Protein AF-A0A971BLB9-F1 (afdb_monomer_lite)

Secondary structure (DSSP, 8-state):
-HHHHHHHHHHHHHHHHHHHHHHTT--HHHHHHHHHHHHSTTTT--S-HHHHHHHHHHHHHHH-

Radius of gyration: 12.29 Å; chains: 1; bounding box: 26×29×33 Å

pLDDT: mean 76.97, std 7.14, range [54.12, 89.38]

Sequence (64 aa):
MPILLGLAIALTAGLLMTRIMRLLNLPNVTGYLIAGLIIGPFCAKLLSIEIIDALGAITTVALG

Foldseek 3Di:
DLLVVLVVQLVVLLVVLQVVCVVVVHPNVVSNVVSCCCSDCNHVNSQDPVSVVVCVVVVVVVVD

Structure (mmCIF, N/CA/C/O backbone):
data_AF-A0A971BLB9-F1
#
_entry.id   AF-A0A971BLB9-F1
#
loop_
_atom_site.group_PDB
_atom_site.id
_atom_site.type_symbol
_atom_site.label_atom_id
_atom_site.label_alt_id
_atom_site.label_comp_id
_atom_site.label_asym_id
_atom_site.label_entity_id
_atom_site.label_seq_id
_atom_site.pdbx_PDB_ins_code
_atom_site.Cartn_x
_atom_site.Cartn_y
_atom_site.Cartn_z
_atom_site.occupancy
_atom_site.B_iso_or_equiv
_atom_site.auth_seq_id
_atom_site.auth_comp_id
_atom_site.auth_asym_id
_atom_site.auth_atom_id
_atom_site.pdbx_PDB_model_num
ATOM 1 N N . MET A 1 1 ? -1.014 -10.408 -20.468 1.00 54.12 1 MET A N 1
ATOM 2 C CA . MET A 1 1 ? -2.285 -11.128 -20.222 1.00 54.12 1 MET A CA 1
ATOM 3 C C . MET A 1 1 ? -2.617 -11.400 -18.746 1.00 54.12 1 MET A C 1
ATOM 5 O O . MET A 1 1 ? -3.804 -11.363 -18.455 1.00 54.12 1 MET A O 1
ATOM 9 N N . PRO A 1 2 ? -1.677 -11.577 -17.786 1.00 68.38 2 PRO A N 1
ATOM 10 C CA . PRO A 1 2 ? -2.052 -11.724 -16.366 1.00 68.38 2 PRO A CA 1
ATOM 11 C C . PRO A 1 2 ? -2.372 -10.394 -15.651 1.00 68.38 2 PRO A C 1
ATOM 13 O O . PRO A 1 2 ? -3.083 -10.395 -14.654 1.00 68.38 2 PRO A O 1
ATOM 16 N N . ILE A 1 3 ? -1.903 -9.254 -16.175 1.00 73.69 3 ILE A N 1
ATOM 17 C CA . ILE A 1 3 ? -2.073 -7.927 -15.551 1.00 73.69 3 ILE A CA 1
ATOM 18 C C . ILE A 1 3 ? -3.541 -7.488 -15.462 1.00 73.69 3 ILE A C 1
ATOM 20 O O . ILE A 1 3 ? -3.972 -7.055 -14.401 1.00 73.69 3 ILE A O 1
ATOM 24 N N . LEU A 1 4 ? -4.329 -7.642 -16.533 1.00 80.94 4 LEU A N 1
ATOM 25 C CA . LEU A 1 4 ? -5.757 -7.288 -16.523 1.00 80.94 4 LEU A CA 1
ATOM 26 C C . LEU A 1 4 ? -6.554 -8.161 -15.546 1.00 80.94 4 LEU A C 1
ATOM 28 O O . LEU A 1 4 ? -7.439 -7.662 -14.857 1.00 80.94 4 LEU A O 1
ATOM 32 N N . LEU A 1 5 ? -6.210 -9.449 -15.457 1.00 80.31 5 LEU A N 1
ATOM 33 C CA . LEU A 1 5 ? -6.841 -10.381 -14.526 1.00 80.31 5 LEU A CA 1
ATOM 34 C C . LEU A 1 5 ? -6.485 -10.032 -13.072 1.00 80.31 5 LEU A C 1
ATOM 36 O O . LEU A 1 5 ? -7.371 -9.952 -12.224 1.00 80.31 5 LEU A O 1
ATOM 40 N N . GLY A 1 6 ? -5.206 -9.757 -12.797 1.00 77.25 6 GLY A N 1
ATOM 41 C CA . GLY A 1 6 ? -4.738 -9.310 -11.484 1.00 77.25 6 GLY A CA 1
ATOM 42 C C . GLY A 1 6 ? -5.376 -7.987 -11.058 1.00 77.25 6 GLY A C 1
ATOM 43 O O . GLY A 1 6 ? -5.818 -7.860 -9.919 1.00 77.25 6 GLY A O 1
ATOM 44 N N . LEU A 1 7 ? -5.515 -7.037 -11.989 1.00 80.06 7 LEU A N 1
ATOM 45 C CA . LEU A 1 7 ? -6.183 -5.758 -11.752 1.00 80.06 7 LEU A CA 1
ATOM 46 C C . LEU A 1 7 ? -7.676 -5.943 -11.453 1.00 80.06 7 LEU A C 1
ATOM 48 O O . LEU A 1 7 ? -8.183 -5.364 -10.497 1.00 80.06 7 LEU A O 1
ATOM 52 N N . ALA A 1 8 ? -8.374 -6.772 -12.234 1.00 83.12 8 ALA A N 1
ATOM 53 C CA . ALA A 1 8 ? -9.783 -7.072 -12.002 1.00 83.12 8 ALA A CA 1
ATOM 54 C C . ALA A 1 8 ? -9.989 -7.675 -10.607 1.00 83.12 8 ALA A C 1
ATOM 56 O O . ALA A 1 8 ? -10.847 -7.211 -9.858 1.00 83.12 8 ALA A O 1
ATOM 57 N N . ILE A 1 9 ? -9.164 -8.647 -10.207 1.00 81.06 9 ILE A N 1
ATOM 58 C CA . ILE A 1 9 ? -9.243 -9.262 -8.875 1.00 81.06 9 ILE A CA 1
ATOM 59 C C . ILE A 1 9 ? -8.935 -8.237 -7.776 1.00 81.06 9 ILE A C 1
ATOM 61 O O . ILE A 1 9 ? -9.689 -8.154 -6.808 1.00 81.06 9 ILE A O 1
ATOM 65 N N . ALA A 1 10 ? -7.892 -7.417 -7.940 1.00 80.62 10 ALA A N 1
ATOM 66 C CA . ALA A 1 10 ? -7.533 -6.369 -6.984 1.00 80.62 10 ALA A CA 1
ATOM 67 C C . ALA A 1 10 ? -8.665 -5.347 -6.786 1.00 80.62 10 ALA A C 1
ATOM 69 O O . ALA A 1 10 ? -9.007 -5.019 -5.650 1.00 80.62 10 ALA A O 1
ATOM 70 N N . LEU A 1 11 ? -9.302 -4.899 -7.872 1.00 83.69 11 LEU A N 1
ATOM 71 C CA . LEU A 1 11 ? -10.441 -3.978 -7.822 1.00 83.69 11 LEU A CA 1
ATOM 72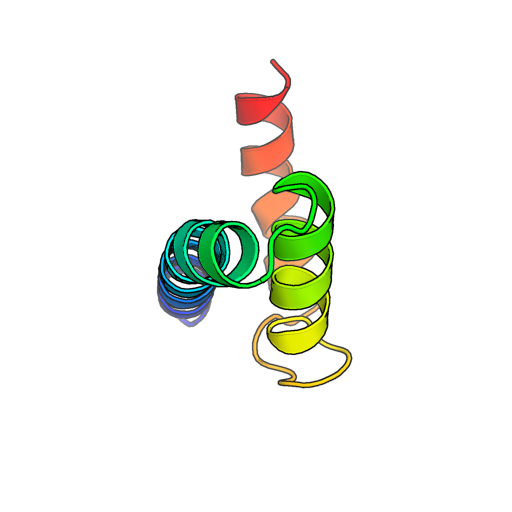 C C . LEU A 1 11 ? -11.666 -4.622 -7.170 1.00 83.69 11 LEU A C 1
ATOM 74 O O . LEU A 1 11 ? -12.297 -4.013 -6.306 1.00 83.69 11 LEU A O 1
ATOM 78 N N . THR A 1 12 ? -11.989 -5.861 -7.547 1.00 84.06 12 THR A N 1
ATOM 79 C CA . THR A 1 12 ? -13.169 -6.563 -7.021 1.00 84.06 12 THR A CA 1
ATOM 80 C C . THR A 1 12 ? -13.018 -6.821 -5.526 1.00 84.06 12 THR A C 1
ATOM 82 O O . THR A 1 12 ? -13.932 -6.559 -4.747 1.00 84.06 12 THR A O 1
ATOM 85 N N . ALA A 1 13 ? -11.848 -7.290 -5.099 1.00 82.56 13 ALA A N 1
ATOM 86 C CA . ALA A 1 13 ? -11.583 -7.583 -3.702 1.00 82.56 13 ALA A CA 1
ATOM 87 C C . ALA A 1 13 ? -11.412 -6.306 -2.861 1.00 82.56 13 ALA A C 1
ATOM 89 O O . ALA A 1 13 ? -11.925 -6.259 -1.745 1.00 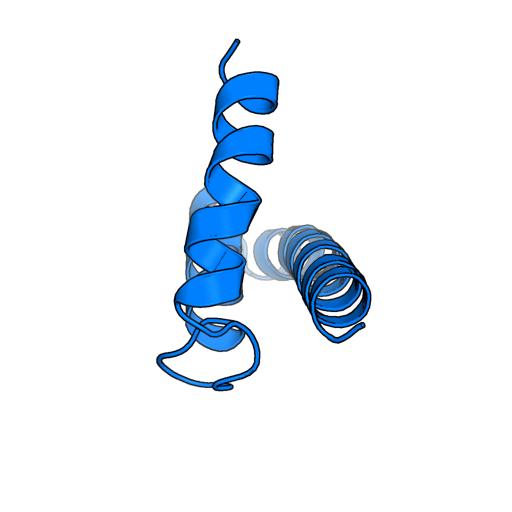82.56 13 ALA A O 1
ATOM 90 N N . GLY A 1 14 ? -10.813 -5.239 -3.404 1.00 80.19 14 GLY A N 1
ATOM 91 C CA . GLY A 1 14 ? -10.795 -3.920 -2.764 1.00 80.19 14 GLY A CA 1
ATOM 92 C C . GLY A 1 14 ? -12.207 -3.374 -2.521 1.00 80.19 14 GLY A C 1
ATOM 93 O O . GLY A 1 14 ? -12.512 -2.943 -1.412 1.00 80.19 14 GLY A O 1
ATOM 94 N N . LEU A 1 15 ? -13.095 -3.475 -3.517 1.00 83.69 15 LEU A N 1
ATOM 95 C CA . LEU A 1 15 ? -14.488 -3.019 -3.422 1.00 83.69 15 LEU A CA 1
ATOM 96 C C . LEU A 1 15 ? -15.337 -3.872 -2.462 1.00 83.69 15 LEU A C 1
ATOM 98 O O . LEU A 1 15 ? -16.186 -3.349 -1.734 1.00 83.69 15 LEU A O 1
ATOM 102 N N . LEU A 1 16 ? -15.123 -5.191 -2.441 1.00 83.38 16 LEU A N 1
ATOM 103 C CA . LEU A 1 16 ? -15.784 -6.093 -1.492 1.00 83.38 16 LEU A CA 1
ATOM 104 C C . LEU A 1 16 ? -15.352 -5.797 -0.053 1.00 83.38 16 LEU A C 1
ATOM 106 O O . LEU A 1 16 ? -16.193 -5.768 0.853 1.00 83.38 16 LEU A O 1
ATOM 110 N N . MET A 1 17 ? -14.067 -5.508 0.160 1.00 78.19 17 MET A N 1
ATOM 111 C CA . MET A 1 17 ? -13.529 -5.222 1.488 1.00 78.19 17 MET A CA 1
ATOM 112 C C . MET A 1 17 ? -14.107 -3.940 2.096 1.00 78.19 17 MET A C 1
ATOM 1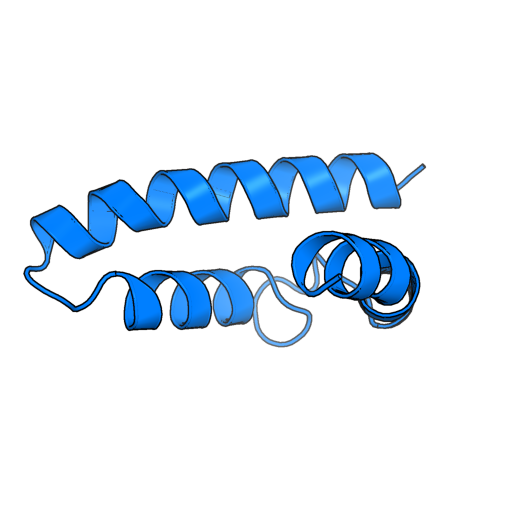14 O O . MET A 1 17 ? -14.277 -3.867 3.314 1.00 78.19 17 MET A O 1
ATOM 118 N N . THR A 1 18 ? -14.511 -2.966 1.274 1.00 78.62 18 THR A N 1
ATOM 119 C CA . THR A 1 18 ? -15.214 -1.755 1.728 1.00 78.62 18 THR A CA 1
ATOM 120 C C . THR A 1 18 ? -16.517 -2.087 2.459 1.00 78.62 18 THR A C 1
ATOM 122 O O . THR A 1 18 ? -16.864 -1.437 3.444 1.00 78.62 18 THR A O 1
ATOM 125 N N . ARG A 1 19 ? -17.250 -3.116 2.008 1.00 79.12 19 ARG A N 1
ATOM 126 C CA . ARG A 1 19 ? -18.486 -3.565 2.671 1.00 79.12 19 ARG A CA 1
ATOM 127 C C . ARG A 1 19 ? -18.191 -4.387 3.923 1.00 79.12 19 ARG A C 1
ATOM 129 O O . ARG A 1 19 ? -18.869 -4.201 4.930 1.00 79.12 19 ARG A O 1
ATOM 136 N N . ILE A 1 20 ? -17.172 -5.248 3.874 1.00 79.69 20 ILE A N 1
ATOM 137 C CA . ILE A 1 20 ? -16.763 -6.093 5.008 1.00 79.69 20 ILE A CA 1
ATOM 138 C C . ILE A 1 20 ? -16.293 -5.232 6.187 1.00 79.69 20 ILE A C 1
ATOM 140 O O . ILE A 1 20 ? -16.729 -5.458 7.313 1.00 79.69 20 ILE A O 1
ATOM 144 N N . MET A 1 21 ? -15.477 -4.199 5.952 1.00 80.50 21 MET A N 1
ATOM 145 C CA . MET A 1 21 ? -15.028 -3.315 7.038 1.00 80.50 21 MET A CA 1
ATOM 146 C C . MET A 1 21 ? -16.157 -2.529 7.681 1.00 80.50 21 MET A C 1
ATOM 148 O O . MET A 1 21 ? -16.164 -2.351 8.898 1.00 80.50 21 MET A O 1
ATOM 152 N N . ARG A 1 22 ? -17.142 -2.115 6.880 1.00 71.56 22 ARG A N 1
ATOM 153 C CA . ARG A 1 22 ? -18.329 -1.435 7.396 1.00 71.56 22 ARG A CA 1
ATOM 154 C C . ARG A 1 22 ? -19.152 -2.348 8.308 1.00 71.56 22 ARG A C 1
ATOM 156 O O . ARG A 1 22 ? -19.731 -1.863 9.271 1.00 71.56 22 ARG A O 1
ATOM 163 N N . LEU A 1 23 ? -19.170 -3.654 8.032 1.00 75.19 23 LEU A N 1
ATOM 164 C CA 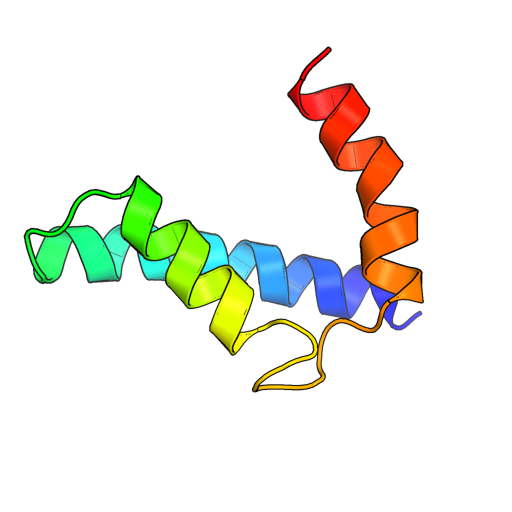. LEU A 1 23 ? -19.822 -4.659 8.876 1.00 75.19 23 LEU A CA 1
ATOM 165 C C . LEU A 1 23 ? -19.022 -4.956 10.157 1.00 75.19 23 LEU A C 1
ATOM 167 O O . LEU A 1 23 ? -19.606 -5.205 11.205 1.00 75.19 23 LEU A O 1
ATOM 171 N N . LEU A 1 24 ? -17.692 -4.889 10.081 1.00 78.56 24 LEU A N 1
ATOM 172 C CA . LEU A 1 24 ? -1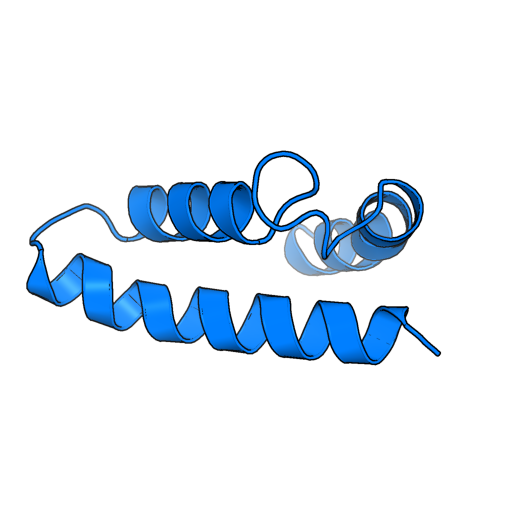6.778 -5.107 11.208 1.00 78.56 24 LEU A CA 1
ATOM 173 C C . LEU A 1 24 ? -16.554 -3.852 12.080 1.00 78.56 24 LEU A C 1
ATOM 175 O O . LEU A 1 24 ? -15.770 -3.915 13.021 1.00 78.56 24 LEU A O 1
ATOM 179 N N . ASN A 1 25 ? -17.226 -2.725 11.795 1.00 75.31 25 ASN A N 1
ATOM 180 C CA . ASN A 1 25 ? -17.039 -1.423 12.464 1.00 75.31 25 ASN A CA 1
ATOM 181 C C . ASN A 1 25 ? -15.584 -0.906 12.465 1.00 75.31 25 ASN A C 1
ATOM 183 O O . ASN A 1 25 ? -15.190 -0.133 13.338 1.00 75.31 25 ASN A O 1
ATOM 187 N N . LEU A 1 26 ? -14.777 -1.316 11.486 1.00 74.25 26 LEU A N 1
ATOM 188 C CA . LEU A 1 26 ? -13.377 -0.913 11.370 1.00 74.25 26 LEU A CA 1
ATOM 189 C C . LEU A 1 26 ? -13.210 0.221 10.347 1.00 74.25 26 LEU A C 1
ATOM 191 O O . LEU A 1 26 ? -14.022 0.346 9.424 1.00 74.25 26 LEU A O 1
ATOM 195 N N . PRO A 1 27 ? -12.157 1.051 10.473 1.00 74.31 27 PRO A N 1
ATOM 196 C CA . PRO A 1 27 ? -11.887 2.103 9.504 1.00 74.31 27 PRO A CA 1
ATOM 197 C C . PRO A 1 27 ? -11.739 1.513 8.097 1.00 74.31 27 PRO A C 1
ATOM 199 O O . PRO A 1 27 ? -11.010 0.542 7.887 1.00 74.31 27 PRO A O 1
ATOM 202 N N . ASN A 1 28 ? -12.382 2.138 7.108 1.00 72.69 28 ASN A N 1
ATOM 203 C CA . ASN A 1 28 ? -12.327 1.684 5.712 1.00 72.69 28 ASN A CA 1
ATOM 204 C C . ASN A 1 28 ? -10.881 1.560 5.197 1.00 72.69 28 ASN A C 1
ATOM 206 O O . ASN A 1 28 ? -10.571 0.652 4.430 1.00 72.69 28 ASN A O 1
ATOM 210 N N . VAL A 1 29 ? -9.991 2.444 5.659 1.00 76.38 29 VAL A N 1
ATOM 211 C CA . VAL A 1 29 ? -8.566 2.484 5.291 1.00 76.38 29 VAL A CA 1
ATOM 212 C C . VAL A 1 29 ? -7.841 1.197 5.699 1.00 76.38 29 VAL A C 1
ATOM 214 O O . VAL A 1 29 ? -7.053 0.654 4.927 1.00 76.38 29 VAL A O 1
ATOM 217 N N . THR A 1 30 ? -8.159 0.655 6.877 1.00 80.50 30 THR A N 1
ATOM 218 C CA . THR A 1 30 ? -7.583 -0.599 7.376 1.00 80.50 30 THR A CA 1
ATOM 219 C C . THR A 1 30 ? -8.037 -1.787 6.530 1.00 80.50 30 THR A C 1
ATOM 221 O O . THR A 1 30 ? -7.255 -2.696 6.268 1.00 80.50 30 THR A O 1
ATOM 224 N N . GLY A 1 31 ? -9.270 -1.745 6.019 1.00 78.88 31 GLY A N 1
ATOM 225 C CA . GLY A 1 31 ? -9.790 -2.743 5.084 1.00 78.88 31 GLY A CA 1
ATOM 226 C C . GLY A 1 31 ? -8.990 -2.851 3.809 1.00 78.88 31 GLY A C 1
ATOM 227 O O . GLY A 1 31 ? -8.591 -3.947 3.430 1.00 78.88 31 GLY A O 1
ATOM 228 N N . TYR A 1 32 ? -8.728 -1.718 3.163 1.00 77.44 32 TYR A N 1
ATOM 229 C CA . TYR A 1 32 ? -7.964 -1.712 1.919 1.00 77.44 32 TYR A CA 1
ATOM 230 C C . TYR A 1 32 ? -6.537 -2.235 2.116 1.00 77.44 32 TYR A C 1
ATOM 232 O O . TYR A 1 32 ? -6.057 -2.987 1.270 1.00 77.44 32 TYR A O 1
ATOM 240 N N . LEU A 1 33 ? -5.892 -1.928 3.248 1.00 81.38 33 LEU A N 1
ATOM 241 C CA . LEU A 1 33 ? -4.572 -2.476 3.583 1.00 81.38 33 LEU A CA 1
ATOM 242 C C . LEU A 1 33 ? -4.604 -3.997 3.778 1.00 81.38 33 LEU A C 1
ATOM 244 O O . LEU A 1 33 ? -3.755 -4.701 3.238 1.00 81.38 33 LEU A O 1
ATOM 248 N N . ILE A 1 34 ? -5.598 -4.517 4.502 1.00 82.12 34 ILE A N 1
ATOM 249 C CA . ILE A 1 34 ? -5.737 -5.963 4.732 1.00 82.12 34 ILE A CA 1
ATOM 250 C C . ILE A 1 34 ? -6.063 -6.689 3.421 1.00 82.12 34 ILE A C 1
ATOM 252 O O . ILE A 1 34 ? -5.464 -7.723 3.135 1.00 82.12 34 ILE A O 1
ATOM 256 N N . ALA A 1 35 ? -6.960 -6.147 2.590 1.00 79.19 35 ALA A N 1
ATOM 257 C CA . ALA A 1 35 ? -7.241 -6.708 1.268 1.00 79.19 35 ALA A CA 1
ATOM 258 C C . ALA A 1 35 ? -5.985 -6.721 0.389 1.00 79.19 35 ALA A C 1
ATOM 260 O O . ALA A 1 35 ? -5.658 -7.758 -0.183 1.00 79.19 35 ALA A O 1
ATOM 261 N N . GLY A 1 36 ? -5.248 -5.609 0.331 1.00 77.00 36 GLY A N 1
ATOM 262 C CA . GLY A 1 36 ? -3.993 -5.515 -0.414 1.00 77.00 36 GLY A CA 1
ATOM 263 C C . GLY A 1 36 ? -2.934 -6.506 0.071 1.00 77.00 36 GLY A C 1
ATOM 264 O O . GLY A 1 36 ? -2.237 -7.097 -0.747 1.00 77.00 36 GLY A O 1
ATOM 265 N N . LEU A 1 37 ? -2.855 -6.760 1.379 1.00 79.94 37 LEU A N 1
ATOM 266 C CA . LEU A 1 37 ? -1.938 -7.746 1.952 1.00 79.94 37 LEU A CA 1
ATOM 267 C C . LEU A 1 37 ? -2.339 -9.188 1.604 1.00 79.94 37 LEU A C 1
ATOM 269 O O . LEU A 1 37 ? -1.480 -9.994 1.249 1.00 79.94 37 LEU A O 1
ATOM 273 N N . ILE A 1 38 ? -3.638 -9.499 1.660 1.00 77.69 38 ILE A N 1
ATOM 274 C CA . ILE A 1 38 ? -4.170 -10.824 1.312 1.00 77.69 38 ILE A CA 1
ATOM 275 C C . ILE A 1 38 ? -3.960 -11.112 -0.179 1.00 77.69 38 ILE A C 1
ATOM 277 O O . ILE A 1 38 ? -3.463 -12.178 -0.526 1.00 77.69 38 ILE A O 1
ATOM 281 N N . ILE A 1 39 ? -4.311 -10.170 -1.058 1.00 75.38 39 ILE A N 1
ATOM 282 C CA . ILE A 1 39 ? -4.226 -10.319 -2.526 1.00 75.38 39 ILE A CA 1
ATOM 283 C C . ILE A 1 39 ? -2.779 -10.167 -3.024 1.00 75.38 39 ILE A C 1
ATOM 285 O O . ILE A 1 39 ? -2.414 -10.673 -4.088 1.00 75.38 39 ILE A O 1
ATOM 289 N N . GLY A 1 40 ? -1.954 -9.462 -2.254 1.00 74.38 40 GLY A N 1
ATOM 290 C CA . GLY A 1 40 ? -0.567 -9.174 -2.563 1.00 74.38 40 GLY A CA 1
ATOM 291 C C . GLY A 1 40 ? 0.337 -10.411 -2.610 1.00 74.38 40 GLY A C 1
ATOM 292 O O . GLY A 1 40 ? -0.071 -11.537 -2.296 1.00 74.38 40 GLY A O 1
ATOM 293 N N . PRO A 1 41 ? 1.615 -10.206 -2.967 1.00 67.44 41 PRO A N 1
ATOM 294 C CA . PRO A 1 41 ? 2.587 -11.279 -3.160 1.00 67.44 41 PRO A CA 1
ATOM 295 C C . PRO A 1 41 ? 2.858 -12.099 -1.889 1.00 67.44 41 PRO A C 1
ATOM 297 O O . PRO A 1 41 ? 3.395 -13.200 -1.983 1.00 67.44 41 PRO A O 1
ATOM 300 N N . PHE A 1 42 ? 2.491 -11.567 -0.718 1.00 61.91 42 PHE A N 1
ATOM 301 C CA . PHE A 1 42 ? 2.820 -12.125 0.592 1.00 61.91 42 PHE A CA 1
ATOM 302 C C . PHE A 1 42 ? 1.879 -13.255 1.044 1.00 61.91 42 PHE A C 1
ATOM 304 O O . PHE A 1 42 ? 2.331 -14.170 1.726 1.00 61.91 42 PHE A O 1
ATOM 311 N N . CYS A 1 43 ? 0.597 -13.229 0.649 1.00 59.06 43 CYS A N 1
ATOM 312 C CA . CYS A 1 43 ? -0.388 -14.247 1.045 1.00 59.06 43 CYS A CA 1
ATOM 313 C C . CYS A 1 43 ? -0.969 -15.025 -0.144 1.00 59.06 43 CYS A C 1
ATOM 315 O O . CYS A 1 43 ? -0.876 -16.249 -0.159 1.00 59.06 43 CYS A O 1
ATOM 317 N N . ALA A 1 44 ? -1.543 -14.355 -1.149 1.00 59.25 44 ALA A N 1
ATOM 318 C CA . ALA A 1 44 ? -2.154 -15.034 -2.300 1.00 59.25 44 ALA A CA 1
ATOM 319 C C . ALA A 1 44 ? -1.208 -15.209 -3.499 1.00 59.25 44 ALA A C 1
ATOM 321 O O . ALA A 1 44 ? -1.548 -15.936 -4.431 1.00 59.25 44 ALA A O 1
ATOM 322 N N . LYS A 1 45 ? -0.044 -14.534 -3.511 1.00 65.50 45 LYS A N 1
ATOM 323 C CA . LYS A 1 45 ? 0.933 -14.533 -4.625 1.00 65.50 45 LYS A CA 1
ATOM 324 C C . LYS A 1 45 ? 0.323 -14.181 -5.995 1.00 65.50 45 LYS A C 1
ATOM 326 O O . LYS A 1 45 ? 0.905 -14.473 -7.035 1.00 65.50 45 LYS A O 1
ATOM 331 N N . LEU A 1 46 ? -0.853 -13.550 -5.983 1.00 64.44 46 LEU A N 1
ATOM 332 C CA . LEU A 1 46 ? -1.661 -13.253 -7.165 1.00 64.44 46 LEU A CA 1
ATOM 333 C C . LEU A 1 46 ? -1.168 -11.997 -7.892 1.00 64.44 46 LEU A C 1
ATOM 335 O O . LEU A 1 46 ? -1.310 -11.882 -9.108 1.00 64.44 46 LEU A O 1
ATOM 339 N N . LEU A 1 47 ? -0.572 -11.068 -7.143 1.00 69.25 47 LEU A N 1
ATOM 340 C CA . LEU A 1 47 ? 0.078 -9.869 -7.657 1.00 69.25 47 LEU A CA 1
ATOM 341 C C . LEU A 1 47 ? 1.600 -10.026 -7.541 1.00 69.25 47 LEU A C 1
ATOM 343 O O . LEU A 1 47 ? 2.157 -9.898 -6.453 1.00 69.25 47 LEU A O 1
ATOM 347 N N . SER A 1 48 ? 2.270 -10.318 -8.658 1.00 69.88 48 SER A N 1
ATOM 348 C CA . SER A 1 48 ? 3.739 -10.306 -8.747 1.00 69.88 48 SER A CA 1
ATOM 349 C C . SER A 1 48 ? 4.299 -8.884 -8.657 1.00 69.88 48 SER A C 1
ATOM 351 O O . SER A 1 48 ? 3.618 -7.927 -9.025 1.00 69.88 48 SER A O 1
ATOM 353 N N . ILE A 1 49 ? 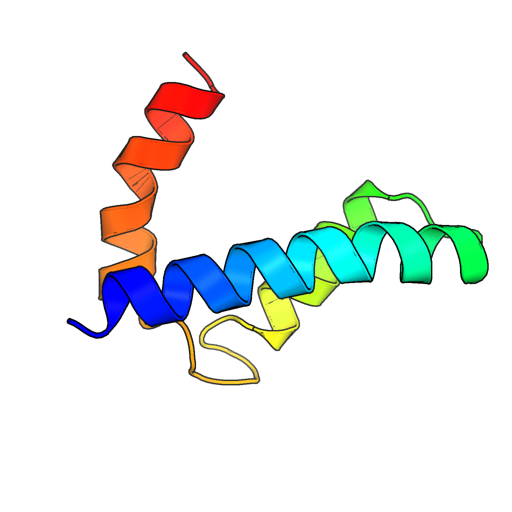5.569 -8.761 -8.245 1.00 72.44 49 ILE A N 1
ATOM 354 C CA . ILE A 1 49 ? 6.317 -7.488 -8.206 1.00 72.44 49 ILE A CA 1
ATOM 355 C C . ILE A 1 49 ? 6.189 -6.715 -9.532 1.00 72.44 49 ILE A C 1
ATOM 357 O O . ILE A 1 49 ? 5.923 -5.522 -9.520 1.00 72.44 49 ILE A O 1
ATOM 361 N N . GLU A 1 50 ? 6.255 -7.411 -10.669 1.00 75.56 50 GLU A N 1
ATOM 362 C CA . GLU A 1 50 ? 6.133 -6.822 -12.012 1.00 75.56 50 GLU A CA 1
ATOM 363 C C . GLU A 1 50 ? 4.771 -6.144 -12.258 1.00 75.56 50 GLU A C 1
ATOM 365 O O . GLU A 1 50 ? 4.679 -5.148 -12.972 1.00 75.56 50 GLU A O 1
ATOM 370 N N . ILE A 1 51 ? 3.697 -6.673 -11.660 1.00 74.88 51 ILE A N 1
ATOM 371 C CA . ILE A 1 51 ? 2.347 -6.101 -11.758 1.00 74.88 51 ILE A CA 1
ATOM 372 C C . ILE A 1 51 ? 2.243 -4.866 -10.859 1.00 74.88 51 ILE A C 1
ATOM 374 O O . ILE A 1 51 ? 1.621 -3.883 -11.247 1.00 74.88 51 ILE A O 1
ATOM 378 N N . ILE A 1 52 ? 2.869 -4.905 -9.680 1.00 77.12 52 ILE A N 1
ATOM 379 C CA . ILE A 1 52 ? 2.913 -3.773 -8.745 1.00 77.12 52 ILE A CA 1
ATOM 380 C C . ILE A 1 52 ? 3.693 -2.603 -9.358 1.00 77.12 52 ILE A C 1
ATOM 382 O O . ILE A 1 52 ? 3.202 -1.477 -9.318 1.00 77.12 52 ILE A O 1
ATOM 386 N N . ASP A 1 53 ? 4.830 -2.869 -10.004 1.00 81.81 53 ASP A N 1
ATOM 387 C CA . ASP A 1 53 ? 5.593 -1.848 -10.735 1.00 81.81 53 ASP A CA 1
ATOM 388 C C . ASP A 1 53 ? 4.777 -1.250 -11.889 1.00 81.81 53 ASP A C 1
ATOM 390 O O . ASP A 1 53 ? 4.737 -0.031 -12.065 1.00 81.81 53 ASP A O 1
ATOM 394 N N . ALA A 1 54 ? 4.039 -2.078 -12.638 1.00 79.69 54 ALA A N 1
ATOM 395 C CA . ALA A 1 54 ? 3.140 -1.595 -13.688 1.00 79.69 54 ALA A CA 1
ATOM 396 C C . ALA A 1 54 ? 1.965 -0.755 -13.139 1.00 79.69 54 ALA A C 1
ATOM 398 O O . ALA A 1 54 ? 1.493 0.163 -13.814 1.00 79.69 54 ALA A O 1
ATOM 399 N N . LEU A 1 55 ? 1.506 -1.027 -11.910 1.00 77.94 55 LEU A N 1
ATOM 400 C CA . LEU A 1 55 ? 0.487 -0.230 -11.213 1.00 77.94 55 LEU A CA 1
ATOM 401 C C . LEU A 1 55 ? 0.996 1.158 -10.792 1.00 77.94 55 LEU A C 1
ATOM 403 O O . LEU A 1 55 ? 0.170 2.019 -10.481 1.00 77.94 55 LEU A O 1
ATOM 407 N N . GLY A 1 56 ? 2.307 1.416 -10.840 1.00 83.00 56 GLY A N 1
ATOM 408 C CA . GLY A 1 56 ? 2.892 2.730 -10.558 1.00 83.00 56 GLY A CA 1
ATOM 409 C C . GLY A 1 56 ? 2.253 3.856 -11.382 1.00 83.00 56 GLY A C 1
ATOM 410 O O . GLY A 1 56 ? 1.945 4.923 -10.851 1.00 83.00 56 GLY A O 1
ATOM 411 N N . ALA A 1 57 ? 1.932 3.588 -12.651 1.00 84.38 57 ALA A N 1
ATOM 412 C CA . ALA A 1 57 ? 1.223 4.537 -13.513 1.00 84.38 57 ALA A CA 1
ATOM 413 C C . ALA A 1 57 ? -0.217 4.827 -13.040 1.00 84.38 57 ALA A C 1
ATOM 415 O O . ALA A 1 57 ? -0.723 5.930 -13.216 1.00 84.38 57 ALA A O 1
ATOM 416 N N . ILE A 1 58 ? -0.890 3.858 -12.412 1.00 83.69 58 ILE A N 1
ATOM 417 C CA . ILE A 1 58 ? -2.226 4.065 -11.835 1.00 83.69 58 ILE A CA 1
ATOM 418 C C . ILE A 1 58 ? -2.118 4.921 -10.573 1.00 83.69 58 ILE A C 1
ATOM 420 O O . ILE A 1 58 ? -2.946 5.805 -10.374 1.00 83.69 58 ILE A O 1
ATOM 424 N N . THR A 1 59 ? -1.087 4.719 -9.743 1.00 85.06 59 THR A N 1
ATOM 425 C CA . THR A 1 59 ? -0.868 5.577 -8.569 1.00 85.06 59 THR A CA 1
ATOM 426 C C . THR A 1 59 ? -0.536 7.013 -8.950 1.00 85.06 59 THR A C 1
ATOM 428 O O . THR A 1 59 ? -1.057 7.918 -8.309 1.00 85.06 59 THR A O 1
ATOM 431 N N . THR A 1 60 ? 0.253 7.251 -10.004 1.00 89.06 60 THR A N 1
ATOM 432 C CA . THR A 1 60 ? 0.537 8.621 -10.461 1.00 89.06 60 THR A CA 1
ATOM 433 C C . THR A 1 60 ? -0.699 9.307 -11.029 1.00 89.06 60 THR A C 1
ATOM 435 O O . THR A 1 60 ? -0.895 10.483 -10.761 1.00 89.06 60 THR A O 1
ATOM 438 N N . VAL A 1 61 ? -1.565 8.588 -11.750 1.00 89.38 61 VAL A N 1
ATOM 439 C CA . VAL A 1 61 ? -2.852 9.127 -12.228 1.00 89.38 61 VAL A CA 1
ATOM 440 C C . VAL A 1 61 ? -3.847 9.344 -11.083 1.00 89.38 61 VAL A C 1
ATOM 442 O O . VAL A 1 61 ? -4.657 10.257 -11.152 1.00 89.38 61 VAL A O 1
ATOM 445 N N . ALA A 1 62 ? -3.808 8.523 -10.031 1.00 85.25 62 ALA A N 1
ATOM 446 C CA . ALA A 1 62 ? -4.700 8.654 -8.878 1.00 85.25 62 ALA A CA 1
ATOM 447 C C . ALA A 1 62 ? -4.268 9.746 -7.882 1.00 85.25 62 ALA A C 1
ATOM 449 O O . ALA A 1 62 ? -5.114 10.284 -7.171 1.00 85.25 62 ALA A O 1
ATOM 450 N N . LEU A 1 63 ? -2.962 10.020 -7.787 1.00 86.56 63 LEU A N 1
ATOM 451 C CA . LEU A 1 63 ? -2.377 11.076 -6.950 1.00 86.56 63 LEU A CA 1
ATOM 452 C C . LEU A 1 63 ? -2.241 12.418 -7.684 1.00 86.56 63 LEU A C 1
ATOM 454 O O . LEU A 1 63 ? -2.059 13.436 -7.017 1.00 86.56 63 LEU A O 1
ATOM 458 N N . GLY A 1 64 ? -2.245 12.386 -9.020 1.00 68.38 64 GLY A N 1
ATOM 459 C CA . GLY A 1 64 ? -2.113 13.542 -9.907 1.00 68.38 64 GLY A CA 1
ATOM 460 C C . GLY A 1 64 ? -3.354 14.416 -9.975 1.00 68.38 64 GLY A C 1
ATOM 461 O O . GLY A 1 64 ? -4.475 13.893 -9.791 1.00 68.38 64 GLY A O 1
#